Protein AF-A0A8T4PYN1-F1 (afdb_monomer)

Nearest PDB structures (foldseek):
  8dz8-assembly6_F  TM=3.708E-01  e=9.850E+00  synthetic construct

Structure (mmCIF, N/CA/C/O backbone):
data_AF-A0A8T4PYN1-F1
#
_entry.id   AF-A0A8T4PYN1-F1
#
loop_
_atom_site.group_PDB
_atom_site.id
_atom_site.type_symbol
_atom_site.label_atom_id
_atom_site.label_alt_id
_atom_site.label_comp_id
_atom_site.label_asym_id
_atom_site.label_entity_id
_atom_site.label_seq_id
_atom_site.pdbx_PDB_ins_code
_atom_site.Cartn_x
_atom_site.Cartn_y
_atom_site.Cartn_z
_atom_site.occupancy
_atom_site.B_iso_or_equiv
_atom_site.auth_seq_id
_atom_site.auth_comp_id
_atom_site.auth_asym_id
_atom_site.auth_atom_id
_atom_site.pdbx_PDB_model_num
ATOM 1 N N . MET A 1 1 ? 5.183 4.741 -18.581 1.00 74.31 1 MET A N 1
ATOM 2 C CA . MET A 1 1 ? 3.701 4.704 -18.476 1.00 74.31 1 MET A CA 1
ATOM 3 C C . MET A 1 1 ? 3.202 3.768 -17.378 1.00 74.31 1 MET A C 1
ATOM 5 O O . MET A 1 1 ? 2.544 4.255 -16.472 1.00 74.31 1 MET A O 1
ATOM 9 N N . ILE A 1 2 ? 3.530 2.469 -17.399 1.00 81.75 2 ILE A N 1
ATOM 10 C CA . ILE A 1 2 ? 3.033 1.496 -16.398 1.00 81.75 2 ILE A CA 1
ATOM 11 C C . ILE A 1 2 ? 3.449 1.859 -14.959 1.00 81.75 2 ILE A C 1
ATOM 13 O O . ILE A 1 2 ? 2.641 1.750 -14.045 1.00 81.75 2 ILE A O 1
ATOM 17 N N . ILE A 1 3 ? 4.670 2.370 -14.765 1.00 81.94 3 ILE A N 1
ATOM 18 C CA . ILE A 1 3 ? 5.185 2.786 -13.446 1.00 81.94 3 ILE A CA 1
ATOM 19 C C . ILE A 1 3 ? 4.313 3.888 -12.816 1.00 81.94 3 ILE A C 1
ATOM 21 O O . ILE A 1 3 ? 4.030 3.829 -11.624 1.00 81.94 3 ILE A O 1
ATOM 25 N N . TYR A 1 4 ? 3.797 4.834 -13.609 1.00 83.31 4 TYR A N 1
ATOM 26 C CA . TYR A 1 4 ? 2.904 5.886 -13.109 1.00 83.31 4 TYR A CA 1
ATOM 27 C C . TYR A 1 4 ? 1.526 5.362 -12.723 1.00 83.31 4 TYR A C 1
ATOM 29 O O . TYR A 1 4 ? 0.977 5.800 -11.721 1.00 83.31 4 TYR A O 1
ATOM 37 N N . LEU A 1 5 ? 0.970 4.422 -13.495 1.00 87.56 5 LEU A N 1
ATOM 38 C CA . LEU A 1 5 ? -0.299 3.778 -13.145 1.00 87.56 5 LEU A CA 1
ATOM 39 C C . LEU A 1 5 ? -0.163 3.012 -11.828 1.00 87.56 5 LEU A C 1
ATOM 41 O O . LEU A 1 5 ? -1.016 3.132 -10.955 1.00 87.56 5 LEU A O 1
ATOM 45 N N . LEU A 1 6 ? 0.943 2.283 -11.656 1.00 87.94 6 LEU A N 1
ATOM 46 C CA . LEU A 1 6 ? 1.245 1.578 -10.413 1.00 87.94 6 LEU A CA 1
ATOM 47 C C . LEU A 1 6 ? 1.453 2.543 -9.239 1.00 87.94 6 LEU A C 1
ATOM 49 O O . LEU A 1 6 ? 0.959 2.259 -8.152 1.00 87.94 6 LEU A O 1
ATOM 53 N N . GLY A 1 7 ? 2.133 3.672 -9.458 1.00 89.06 7 GLY A N 1
ATOM 54 C CA . GLY A 1 7 ? 2.324 4.714 -8.448 1.00 89.06 7 GLY A CA 1
ATOM 55 C C . GLY A 1 7 ? 1.022 5.423 -8.064 1.00 89.06 7 GLY A C 1
ATOM 56 O O . GLY A 1 7 ? 0.773 5.662 -6.887 1.00 89.06 7 GLY A O 1
ATOM 57 N N . LEU A 1 8 ? 0.148 5.700 -9.034 1.00 92.31 8 LEU A N 1
ATOM 58 C CA . LEU A 1 8 ? -1.172 6.283 -8.794 1.00 92.31 8 LEU A CA 1
ATOM 59 C C . LEU A 1 8 ? -2.072 5.327 -8.007 1.00 92.31 8 LEU A C 1
ATOM 61 O O . LEU A 1 8 ? -2.746 5.751 -7.073 1.00 92.31 8 LEU A O 1
ATOM 65 N N . LEU A 1 9 ? -2.053 4.036 -8.336 1.00 92.38 9 LEU A N 1
ATOM 66 C CA . LEU A 1 9 ? -2.783 3.025 -7.574 1.00 92.38 9 LEU A CA 1
ATOM 67 C C . LEU A 1 9 ? -2.244 2.877 -6.143 1.00 92.38 9 LEU A C 1
ATOM 69 O O . LEU A 1 9 ? -3.040 2.711 -5.221 1.00 92.38 9 LEU A O 1
ATOM 73 N N . ASP A 1 10 ? -0.931 2.991 -5.927 1.00 91.56 10 ASP A N 1
ATOM 74 C CA . ASP A 1 10 ? -0.345 2.981 -4.576 1.00 91.56 10 ASP A CA 1
ATOM 75 C C . ASP A 1 10 ? -0.763 4.219 -3.774 1.00 91.56 10 ASP A C 1
ATOM 77 O O . ASP A 1 10 ? -1.119 4.102 -2.601 1.00 91.56 10 ASP A O 1
ATOM 81 N N . LEU A 1 11 ? -0.814 5.388 -4.420 1.00 93.81 11 LEU A N 1
ATOM 82 C CA . LEU A 1 11 ? -1.309 6.621 -3.809 1.00 93.81 11 LEU A CA 1
ATOM 83 C C . LEU A 1 11 ? -2.786 6.501 -3.415 1.00 93.81 11 LEU A C 1
ATOM 85 O O . LEU A 1 11 ? -3.151 6.838 -2.290 1.00 93.81 11 LEU A O 1
ATOM 89 N N . LEU A 1 12 ? -3.632 5.993 -4.316 1.00 93.88 12 LEU A N 1
ATOM 90 C CA . LEU A 1 12 ? -5.050 5.754 -4.036 1.00 93.88 12 LEU A CA 1
ATOM 91 C C . LEU A 1 12 ? -5.239 4.737 -2.910 1.00 93.88 12 LEU A C 1
ATOM 93 O O . LEU A 1 12 ? -6.087 4.940 -2.045 1.00 93.88 12 LEU A O 1
ATOM 97 N N . THR A 1 13 ? -4.413 3.690 -2.876 1.00 93.62 13 THR A N 1
ATOM 98 C CA . THR A 1 13 ? -4.410 2.702 -1.791 1.00 93.62 13 THR A CA 1
ATOM 99 C C . THR A 1 13 ? -4.052 3.372 -0.462 1.00 93.62 13 THR A C 1
ATOM 101 O O . THR A 1 13 ? -4.752 3.183 0.528 1.00 93.62 13 THR A O 1
ATOM 104 N N . ALA A 1 14 ? -3.029 4.230 -0.429 1.00 94.06 14 ALA A N 1
ATOM 105 C CA . ALA A 1 14 ? -2.654 4.957 0.782 1.00 94.06 14 ALA A CA 1
ATOM 106 C C . ALA A 1 14 ? -3.760 5.903 1.275 1.00 94.06 14 ALA A C 1
ATOM 108 O O . ALA A 1 14 ? -4.062 5.948 2.468 1.00 94.06 14 ALA A O 1
ATOM 109 N N . ILE A 1 15 ? -4.388 6.640 0.355 1.00 93.12 15 ILE A N 1
ATOM 110 C CA . ILE A 1 15 ? -5.508 7.534 0.667 1.00 93.12 15 ILE A CA 1
ATOM 111 C C . ILE A 1 15 ? -6.694 6.723 1.193 1.00 93.12 15 ILE A C 1
ATOM 113 O O . ILE A 1 15 ? -7.266 7.082 2.219 1.00 93.12 15 ILE A O 1
ATOM 117 N N . SER A 1 16 ? -7.033 5.610 0.540 1.00 93.94 16 SER A N 1
ATOM 118 C CA . SER A 1 16 ? -8.111 4.712 0.964 1.00 93.94 16 SER A CA 1
ATOM 119 C C . SER A 1 16 ? -7.856 4.157 2.371 1.00 93.94 16 SER A C 1
ATOM 121 O O . SER A 1 16 ? -8.756 4.188 3.207 1.00 93.94 16 SER A O 1
ATOM 123 N N . LEU A 1 17 ? -6.614 3.770 2.689 1.00 93.06 17 LEU A N 1
ATOM 124 C CA . LEU A 1 17 ? -6.228 3.307 4.026 1.00 93.06 17 LEU A CA 1
ATOM 125 C C . LEU A 1 17 ? -6.431 4.387 5.104 1.00 93.06 17 LEU A C 1
ATOM 127 O O . LEU A 1 17 ? -6.882 4.089 6.210 1.00 93.06 17 LEU A O 1
ATOM 131 N N . ILE A 1 18 ? -6.133 5.652 4.788 1.00 92.44 18 ILE A N 1
ATOM 132 C CA . ILE A 1 18 ? -6.366 6.790 5.692 1.00 92.44 18 ILE A CA 1
ATOM 133 C C . I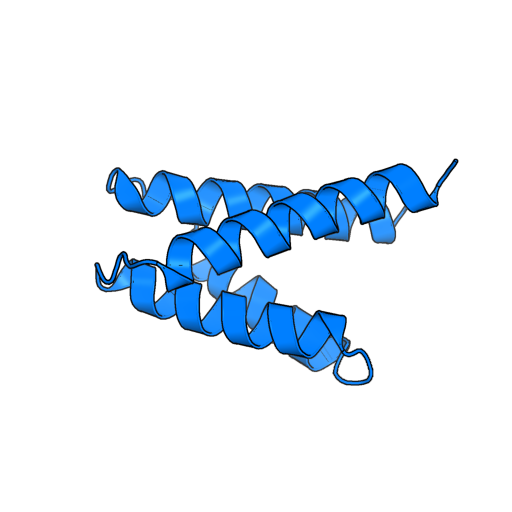LE A 1 18 ? -7.867 7.071 5.845 1.00 92.44 18 ILE A C 1
ATOM 135 O O . ILE A 1 18 ? -8.343 7.278 6.963 1.00 92.44 18 ILE A O 1
ATOM 139 N N . LEU A 1 19 ? -8.617 7.066 4.739 1.00 92.12 19 LEU A N 1
ATOM 140 C CA . LEU A 1 19 ? -10.065 7.298 4.721 1.00 92.12 19 LEU A CA 1
ATOM 141 C C . LEU A 1 19 ? -10.836 6.240 5.513 1.00 92.12 19 LEU A C 1
ATOM 143 O O . LEU A 1 19 ? -11.817 6.568 6.183 1.00 92.12 19 LEU A O 1
ATOM 147 N N . LEU A 1 20 ? -10.334 5.007 5.533 1.00 91.56 20 LEU A N 1
ATOM 148 C CA . LEU A 1 20 ? -10.894 3.910 6.310 1.00 91.56 20 LEU A CA 1
ATOM 149 C C . LEU A 1 20 ? -11.054 4.252 7.797 1.00 91.56 20 LEU A C 1
ATOM 151 O O . LEU A 1 20 ? -12.022 3.844 8.437 1.00 91.56 20 LEU A O 1
ATOM 155 N N . ARG A 1 21 ? -10.144 5.068 8.345 1.00 89.00 21 ARG A N 1
ATOM 156 C CA . ARG A 1 21 ? -10.198 5.536 9.739 1.00 89.00 21 ARG A CA 1
ATOM 157 C C . ARG A 1 21 ? -11.432 6.389 10.027 1.00 89.00 21 ARG A C 1
ATOM 159 O O . ARG A 1 21 ? -11.935 6.398 11.148 1.00 89.00 21 ARG A O 1
ATOM 166 N N . PHE A 1 22 ? -11.930 7.089 9.016 1.00 90.31 22 PHE A N 1
ATOM 167 C CA . PHE A 1 22 ? -13.146 7.893 9.087 1.00 90.31 22 PHE A CA 1
ATOM 168 C C . PHE A 1 22 ? -14.402 7.079 8.748 1.00 90.31 22 PHE A C 1
ATOM 170 O O . PHE A 1 22 ? -15.461 7.662 8.538 1.00 90.31 22 PHE A O 1
ATOM 177 N N . LYS A 1 23 ? -14.296 5.739 8.717 1.00 86.81 23 LYS A N 1
ATOM 178 C CA . LYS A 1 23 ? -15.358 4.806 8.310 1.00 86.81 23 LYS A CA 1
ATOM 179 C C . LYS A 1 23 ? -15.831 5.025 6.871 1.00 86.81 23 LYS A C 1
ATOM 181 O O . LYS A 1 23 ? -16.987 4.772 6.552 1.00 86.81 23 LYS A O 1
ATOM 186 N N . VAL A 1 24 ? -14.931 5.505 6.016 1.00 88.19 24 VAL A N 1
ATOM 187 C CA . VAL A 1 24 ? -15.156 5.636 4.578 1.00 88.19 24 VAL A CA 1
ATOM 188 C C . VAL A 1 24 ? -14.464 4.458 3.901 1.00 88.19 24 VAL A C 1
ATOM 190 O O . VAL A 1 24 ? -13.242 4.428 3.787 1.00 88.19 24 VAL A O 1
ATOM 193 N N . ASP A 1 25 ? -15.244 3.469 3.484 1.00 84.81 25 ASP A N 1
ATOM 194 C CA . ASP A 1 25 ? -14.791 2.147 3.038 1.00 84.81 25 ASP A CA 1
ATOM 195 C C . ASP A 1 25 ? -14.853 1.945 1.513 1.00 84.81 25 ASP A C 1
ATOM 197 O O . ASP A 1 25 ? -14.767 0.817 1.016 1.00 84.81 25 ASP A O 1
ATOM 201 N N . PHE A 1 26 ? -14.928 3.035 0.739 1.00 79.62 26 PHE A N 1
ATOM 202 C CA . PHE A 1 26 ? -14.987 2.976 -0.724 1.00 79.62 26 PHE A CA 1
ATOM 203 C C . PHE A 1 26 ? -13.838 2.154 -1.319 1.00 79.62 26 PHE A C 1
ATOM 205 O O . PHE A 1 26 ? -12.667 2.533 -1.240 1.00 79.62 26 PHE A O 1
ATOM 212 N N . PHE A 1 27 ? -14.203 1.035 -1.955 1.00 86.19 27 PHE A N 1
ATOM 213 C CA . PHE A 1 27 ? -13.297 0.120 -2.659 1.00 86.19 27 PHE A CA 1
ATOM 214 C C . PHE A 1 27 ? -12.116 -0.392 -1.815 1.00 86.19 27 PHE A C 1
ATOM 216 O O . PHE A 1 27 ? -11.122 -0.870 -2.355 1.00 86.19 27 PHE A O 1
ATOM 223 N N . ALA A 1 28 ? -12.220 -0.344 -0.488 1.00 86.75 28 ALA A N 1
ATOM 224 C CA . ALA A 1 28 ? -11.119 -0.670 0.408 1.00 86.75 28 ALA A CA 1
ATOM 225 C C . ALA A 1 28 ? -10.650 -2.131 0.286 1.00 86.75 28 ALA A C 1
ATOM 227 O O . ALA A 1 28 ? -9.452 -2.401 0.219 1.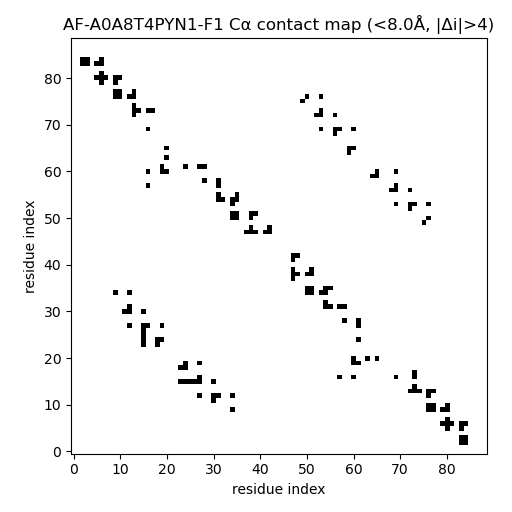00 86.75 28 ALA A O 1
ATOM 228 N N . LEU A 1 29 ? -11.590 -3.075 0.154 1.00 88.44 29 LEU A N 1
ATOM 229 C CA . LEU A 1 29 ? -11.276 -4.483 -0.119 1.00 88.44 29 LEU A CA 1
ATOM 230 C C . LEU A 1 29 ? -10.557 -4.653 -1.469 1.00 88.44 29 LEU A C 1
ATOM 232 O O . LEU A 1 29 ? -9.609 -5.427 -1.574 1.00 88.44 29 LEU A O 1
ATOM 236 N N . PHE A 1 30 ? -10.989 -3.912 -2.494 1.00 92.94 30 PHE A N 1
ATOM 237 C CA . PHE A 1 30 ? -10.366 -3.945 -3.816 1.00 92.94 30 PHE A CA 1
ATOM 238 C C . PHE A 1 30 ? -8.912 -3.466 -3.749 1.00 92.94 30 PHE A C 1
ATOM 240 O O . PHE A 1 30 ? -8.031 -4.149 -4.266 1.00 92.94 30 PHE A O 1
ATOM 247 N N . PHE A 1 31 ? -8.642 -2.353 -3.061 1.00 94.06 31 PHE A N 1
ATOM 248 C CA . PHE A 1 31 ? -7.282 -1.837 -2.893 1.00 94.06 31 PHE A CA 1
ATOM 249 C C . PHE A 1 31 ? -6.393 -2.761 -2.053 1.00 94.06 31 PHE A C 1
ATOM 251 O O . PHE A 1 31 ? -5.236 -2.982 -2.414 1.00 94.06 31 PHE A O 1
ATOM 258 N N . ALA A 1 32 ? -6.932 -3.363 -0.990 1.00 91.88 32 ALA A N 1
ATOM 259 C CA . ALA A 1 32 ? -6.207 -4.346 -0.189 1.00 91.88 32 ALA A CA 1
ATOM 260 C C . ALA A 1 32 ? -5.809 -5.579 -1.023 1.00 91.88 32 ALA A C 1
ATOM 262 O O . ALA A 1 32 ? -4.644 -5.977 -1.030 1.00 91.88 32 ALA A O 1
ATOM 263 N N . LEU A 1 33 ? -6.752 -6.149 -1.782 1.00 92.62 33 LEU A N 1
ATOM 264 C CA . LEU A 1 33 ? -6.489 -7.289 -2.665 1.00 92.62 33 LEU A CA 1
ATOM 265 C C . LEU A 1 33 ? -5.518 -6.930 -3.792 1.00 92.62 33 LEU A C 1
ATOM 267 O O . LEU A 1 33 ? -4.593 -7.693 -4.062 1.00 92.62 33 LEU A O 1
ATOM 271 N N . TYR A 1 34 ? -5.689 -5.764 -4.419 1.00 94.00 34 TYR A N 1
ATOM 272 C CA . TYR A 1 34 ? -4.766 -5.247 -5.429 1.00 94.00 34 TYR A CA 1
ATOM 273 C C . TYR A 1 34 ? -3.329 -5.205 -4.898 1.00 94.00 34 TYR A C 1
ATOM 275 O O . TYR A 1 34 ? -2.420 -5.706 -5.561 1.00 94.00 34 TYR A O 1
ATOM 283 N N . LEU A 1 35 ? -3.121 -4.663 -3.694 1.00 93.25 35 LEU A N 1
ATOM 284 C CA . LEU A 1 35 ? -1.789 -4.521 -3.112 1.00 93.25 35 LEU A CA 1
ATOM 285 C C . LEU A 1 35 ? -1.144 -5.890 -2.813 1.00 93.25 35 LEU A C 1
ATOM 287 O O . LEU A 1 35 ? 0.053 -6.089 -3.040 1.00 93.25 35 LEU A O 1
ATOM 291 N N . ILE A 1 36 ? -1.941 -6.870 -2.377 1.00 93.69 36 ILE A N 1
ATOM 292 C CA . ILE A 1 36 ? -1.483 -8.251 -2.149 1.00 93.69 36 ILE A CA 1
ATOM 293 C C . ILE A 1 36 ? -1.121 -8.935 -3.471 1.00 93.69 36 ILE A C 1
ATOM 295 O O . ILE A 1 36 ? -0.041 -9.502 -3.602 1.00 93.69 36 ILE A O 1
ATOM 299 N N . ILE A 1 37 ? -1.975 -8.844 -4.490 1.00 93.62 37 ILE A N 1
ATOM 300 C CA . ILE A 1 37 ? -1.690 -9.435 -5.805 1.00 93.62 37 ILE A CA 1
ATOM 301 C C . ILE A 1 37 ? -0.429 -8.803 -6.403 1.00 93.62 37 ILE A C 1
ATOM 303 O O . ILE A 1 37 ? 0.467 -9.507 -6.868 1.00 93.62 37 ILE A O 1
ATOM 307 N N . LYS A 1 38 ? -0.317 -7.474 -6.341 1.00 90.56 38 LYS A N 1
ATOM 308 C CA . LYS A 1 38 ? 0.852 -6.742 -6.829 1.00 90.56 38 LYS A CA 1
ATOM 309 C C . LYS A 1 38 ? 2.128 -7.155 -6.101 1.00 90.56 38 LYS A C 1
ATOM 311 O O . LYS A 1 38 ? 3.142 -7.395 -6.753 1.00 90.56 38 LYS A O 1
ATOM 316 N N . SER A 1 39 ? 2.102 -7.253 -4.776 1.00 91.44 39 SER A N 1
ATOM 317 C CA . SER A 1 39 ? 3.288 -7.657 -4.014 1.00 91.44 39 SER A CA 1
ATOM 318 C C . SER A 1 39 ? 3.754 -9.072 -4.368 1.00 91.44 39 SER A C 1
ATOM 320 O O . SER A 1 39 ? 4.957 -9.295 -4.497 1.00 91.44 39 SER A O 1
ATOM 322 N N . VAL A 1 40 ? 2.831 -9.998 -4.640 1.00 91.31 40 VAL A N 1
ATOM 323 C CA . VAL A 1 40 ? 3.168 -11.345 -5.131 1.00 91.31 40 VAL A CA 1
ATOM 324 C C . VAL A 1 40 ? 3.784 -11.304 -6.536 1.00 91.31 40 VAL A C 1
ATOM 326 O O . VAL A 1 40 ? 4.779 -11.984 -6.785 1.00 91.31 40 VAL A O 1
ATOM 329 N N . LEU A 1 41 ? 3.265 -10.473 -7.447 1.00 90.00 41 LEU A N 1
ATOM 330 C CA . LEU A 1 41 ? 3.818 -10.331 -8.804 1.00 90.00 41 LEU A CA 1
ATOM 331 C C . LEU A 1 41 ? 5.262 -9.797 -8.813 1.00 90.00 41 LEU A C 1
ATOM 333 O O . LEU A 1 41 ? 6.046 -10.155 -9.691 1.00 90.00 41 LEU A O 1
ATOM 337 N N . PHE A 1 42 ? 5.629 -8.968 -7.832 1.00 88.75 42 PHE A N 1
ATOM 338 C CA . PHE A 1 42 ? 6.943 -8.319 -7.751 1.00 88.75 42 PHE A CA 1
ATOM 339 C C . PHE A 1 42 ? 7.849 -8.862 -6.635 1.00 88.75 42 PHE A C 1
ATOM 341 O O . PHE A 1 42 ? 8.815 -8.190 -6.274 1.00 88.75 42 PHE A O 1
ATOM 348 N N . ILE A 1 43 ? 7.598 -10.087 -6.144 1.00 85.06 43 ILE A N 1
ATOM 349 C CA . ILE A 1 43 ? 8.159 -10.659 -4.898 1.00 85.06 43 ILE A CA 1
ATOM 350 C C . ILE A 1 43 ? 9.691 -10.625 -4.759 1.00 85.06 43 ILE A C 1
ATOM 352 O O . ILE A 1 43 ? 10.224 -10.734 -3.659 1.00 85.06 43 ILE A O 1
ATOM 356 N N . LYS A 1 44 ? 10.421 -10.454 -5.866 1.00 83.19 44 LYS A N 1
ATOM 357 C CA . LYS A 1 44 ? 11.889 -10.358 -5.888 1.00 83.19 44 LYS A CA 1
ATOM 358 C C . LYS A 1 44 ? 12.434 -9.051 -5.295 1.00 83.19 44 LYS A C 1
ATOM 360 O O . LYS A 1 44 ? 13.643 -8.936 -5.127 1.00 83.19 44 LYS A O 1
ATOM 365 N N . SER A 1 45 ? 11.585 -8.062 -5.010 1.00 87.12 45 SER A N 1
ATOM 366 C CA . SER A 1 45 ? 12.012 -6.763 -4.478 1.00 87.12 45 SER A CA 1
ATOM 367 C C . SER A 1 45 ? 11.770 -6.644 -2.970 1.00 87.12 45 SER A C 1
ATOM 369 O O . SER A 1 45 ? 10.754 -7.091 -2.446 1.00 87.12 45 SER A O 1
ATOM 371 N N . LEU A 1 46 ? 12.661 -5.962 -2.243 1.00 87.31 46 LEU A N 1
ATOM 372 C CA . LEU A 1 46 ? 12.381 -5.612 -0.841 1.00 87.31 46 LEU A CA 1
ATOM 373 C C . LEU A 1 46 ? 11.115 -4.749 -0.731 1.00 87.31 46 LEU A C 1
ATOM 375 O O . LEU A 1 46 ? 10.317 -4.925 0.185 1.00 87.31 46 LEU A O 1
ATOM 379 N N . ALA A 1 47 ? 10.882 -3.877 -1.715 1.00 88.19 47 ALA A N 1
ATOM 380 C CA . ALA A 1 47 ? 9.704 -3.024 -1.753 1.00 88.19 47 ALA A CA 1
ATOM 381 C C . ALA A 1 47 ? 8.387 -3.818 -1.814 1.00 88.19 47 ALA A C 1
ATOM 383 O O . ALA A 1 47 ? 7.409 -3.403 -1.202 1.00 88.19 47 ALA A O 1
ATOM 384 N N . SER A 1 48 ? 8.343 -4.963 -2.505 1.00 89.50 48 SER A N 1
ATOM 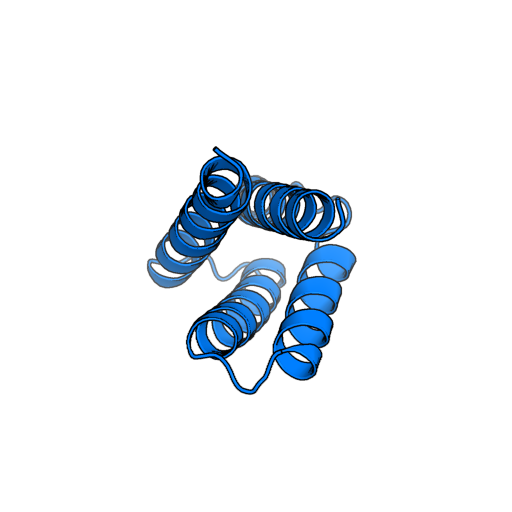385 C CA . SER A 1 48 ? 7.141 -5.808 -2.539 1.00 89.50 48 SER A CA 1
ATOM 386 C C . SER A 1 48 ? 6.857 -6.502 -1.210 1.00 89.50 48 SER A C 1
ATOM 388 O O . SER A 1 48 ?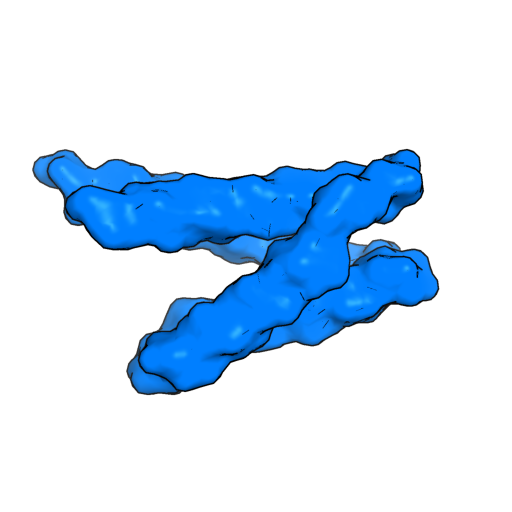 5.700 -6.766 -0.912 1.00 89.50 48 SER A O 1
ATOM 390 N N . VAL A 1 49 ? 7.877 -6.772 -0.389 1.00 91.62 49 VAL A N 1
ATOM 391 C CA . VAL A 1 49 ? 7.662 -7.338 0.953 1.00 91.62 49 VAL A CA 1
ATOM 392 C C . VAL A 1 49 ? 6.933 -6.325 1.837 1.00 91.62 49 VAL A C 1
ATOM 394 O O . VAL A 1 49 ? 5.948 -6.667 2.487 1.00 91.62 49 VAL A O 1
ATOM 397 N N . PHE A 1 50 ? 7.357 -5.059 1.807 1.00 92.56 50 PHE A N 1
ATOM 398 C CA . PHE A 1 50 ? 6.667 -3.985 2.527 1.00 92.56 50 PHE A CA 1
ATOM 399 C C . PHE A 1 50 ? 5.262 -3.706 1.983 1.00 92.56 50 PHE A C 1
ATOM 401 O O . PHE A 1 50 ? 4.360 -3.412 2.767 1.00 92.56 50 PHE A O 1
ATOM 408 N N . ASP A 1 51 ? 5.037 -3.848 0.675 1.00 92.25 51 ASP A N 1
ATOM 409 C CA . ASP A 1 51 ? 3.688 -3.784 0.100 1.00 92.25 51 ASP A CA 1
ATOM 410 C C . ASP A 1 51 ? 2.803 -4.930 0.605 1.00 92.25 51 ASP A C 1
ATOM 412 O O . ASP A 1 51 ? 1.660 -4.693 0.978 1.00 92.25 51 ASP A O 1
ATOM 416 N N . LEU A 1 52 ? 3.322 -6.160 0.675 1.00 94.12 52 LEU A N 1
ATOM 417 C CA . LEU A 1 52 ? 2.571 -7.303 1.200 1.00 94.12 52 LEU A CA 1
ATOM 418 C C . LEU A 1 52 ? 2.165 -7.064 2.660 1.00 94.12 52 LEU A C 1
ATOM 420 O O . LEU A 1 52 ? 1.003 -7.248 3.021 1.00 94.12 52 LEU A O 1
ATOM 424 N N . ILE A 1 53 ? 3.108 -6.592 3.484 1.00 93.94 53 ILE A N 1
ATOM 425 C CA . ILE A 1 53 ? 2.846 -6.213 4.879 1.00 93.94 53 ILE A CA 1
ATOM 426 C C . ILE A 1 53 ? 1.787 -5.110 4.933 1.00 93.94 53 ILE A C 1
ATOM 428 O O . ILE A 1 53 ? 0.826 -5.221 5.690 1.00 93.94 53 ILE A O 1
ATOM 432 N N . SER A 1 54 ? 1.917 -4.077 4.100 1.00 94.06 54 SER A N 1
ATOM 433 C CA . SER A 1 54 ? 0.945 -2.982 4.024 1.00 94.06 54 SER A CA 1
ATOM 434 C C . SER A 1 54 ? -0.445 -3.482 3.617 1.00 94.06 54 SER A C 1
ATOM 436 O O . SER A 1 54 ? -1.439 -2.977 4.125 1.00 94.06 54 SER A O 1
ATOM 438 N N . GLY A 1 55 ? -0.534 -4.513 2.772 1.00 93.69 55 GLY A N 1
ATOM 439 C CA . GLY A 1 55 ? -1.794 -5.126 2.346 1.00 93.69 55 GLY A CA 1
ATOM 440 C C . GLY A 1 55 ? -2.464 -5.907 3.471 1.00 93.69 55 GLY A C 1
ATOM 441 O O . GLY A 1 55 ? -3.668 -5.77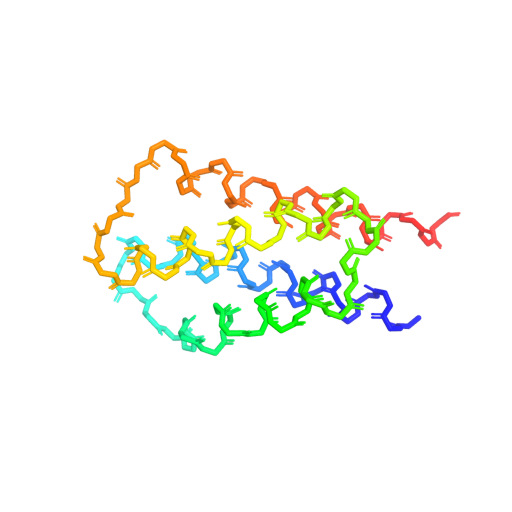8 3.683 1.00 93.69 55 GLY A O 1
ATOM 442 N N . ILE A 1 56 ? -1.680 -6.643 4.261 1.00 93.62 56 ILE A N 1
ATOM 443 C CA . ILE A 1 56 ? -2.165 -7.316 5.476 1.00 93.62 56 ILE A CA 1
ATOM 444 C C . ILE A 1 56 ? -2.651 -6.282 6.499 1.00 93.62 56 ILE A C 1
ATOM 446 O O . ILE A 1 56 ? -3.730 -6.428 7.069 1.00 93.62 56 ILE A O 1
ATOM 450 N N . VAL A 1 57 ? -1.886 -5.207 6.703 1.00 94.19 57 VAL A N 1
ATOM 451 C CA . VAL A 1 57 ? -2.262 -4.096 7.589 1.00 94.19 57 VAL A CA 1
ATOM 452 C C . VAL A 1 57 ? -3.540 -3.411 7.104 1.00 94.19 57 VAL A C 1
ATOM 454 O O . VAL A 1 57 ? -4.387 -3.066 7.922 1.00 94.19 57 VAL A O 1
ATOM 457 N N . PHE A 1 58 ? -3.724 -3.276 5.789 1.00 93.81 58 PHE A N 1
ATOM 458 C CA . PHE A 1 58 ? -4.966 -2.782 5.202 1.00 93.81 58 PHE A CA 1
ATOM 459 C C . PHE A 1 58 ? -6.144 -3.690 5.575 1.00 93.81 58 PHE A C 1
ATOM 461 O O . PHE A 1 58 ? -7.162 -3.212 6.074 1.00 93.81 58 PHE A O 1
ATOM 468 N N . ILE A 1 59 ? -6.002 -5.008 5.413 1.00 93.38 59 ILE A N 1
ATOM 469 C CA . ILE A 1 59 ? -7.046 -5.960 5.814 1.00 93.38 59 ILE A CA 1
ATOM 470 C C . ILE A 1 59 ? -7.367 -5.826 7.307 1.00 93.38 59 ILE A C 1
ATOM 472 O O . ILE A 1 59 ? -8.535 -5.811 7.676 1.00 93.38 59 ILE A O 1
ATOM 476 N N . LEU A 1 60 ? -6.367 -5.672 8.175 1.00 93.00 60 LEU A N 1
ATOM 477 C CA . LEU A 1 60 ? -6.608 -5.441 9.604 1.00 93.00 60 LEU A CA 1
ATOM 478 C C . LEU A 1 60 ? -7.357 -4.124 9.858 1.00 93.00 60 LEU A C 1
ATOM 480 O O . LEU A 1 60 ? -8.271 -4.086 10.683 1.00 93.00 60 LEU A O 1
ATOM 484 N N . ALA A 1 61 ? -7.032 -3.067 9.116 1.00 92.50 61 ALA A N 1
ATOM 485 C CA . ALA A 1 61 ? -7.732 -1.792 9.206 1.00 92.50 61 ALA A CA 1
ATOM 486 C C . ALA A 1 61 ? -9.219 -1.918 8.819 1.00 92.50 61 ALA A C 1
ATOM 488 O O . ALA A 1 61 ? -10.056 -1.267 9.444 1.00 92.50 61 ALA A O 1
ATOM 489 N N . LEU A 1 62 ? -9.577 -2.795 7.866 1.00 91.62 62 LEU A N 1
ATOM 490 C CA . LEU A 1 62 ? -10.980 -3.087 7.512 1.00 91.62 62 LEU A CA 1
ATOM 491 C C . LEU A 1 62 ? -11.784 -3.645 8.690 1.00 91.62 62 LEU A C 1
ATOM 493 O O . LEU A 1 62 ? -12.968 -3.351 8.817 1.00 91.62 62 LEU A O 1
ATOM 497 N N . TYR A 1 63 ? -11.139 -4.396 9.582 1.00 91.81 63 TYR A N 1
ATOM 498 C CA . TYR A 1 63 ? -11.757 -4.896 10.813 1.00 91.81 63 TYR A CA 1
ATOM 499 C C . TYR A 1 63 ? -11.712 -3.884 11.971 1.00 91.81 63 TYR A C 1
ATOM 501 O O . TYR A 1 63 ? -12.055 -4.220 13.102 1.00 91.81 63 TYR A O 1
ATOM 509 N N . GLY A 1 64 ? -11.304 -2.639 11.711 1.00 90.44 64 GLY A N 1
ATOM 510 C CA . GLY A 1 64 ? -11.272 -1.560 12.696 1.00 90.44 64 GLY A CA 1
ATOM 511 C C . GLY A 1 64 ? -9.973 -1.456 13.499 1.00 90.44 64 GLY A C 1
ATOM 512 O O . GLY A 1 64 ? -9.894 -0.641 14.421 1.00 90.44 64 GLY A O 1
ATOM 513 N N . TYR A 1 65 ? -8.939 -2.233 13.164 1.00 90.88 65 TYR A N 1
ATOM 514 C CA . TYR A 1 65 ? -7.642 -2.149 13.835 1.00 90.88 65 TYR A CA 1
ATOM 515 C C . TYR A 1 65 ? -6.803 -1.003 13.260 1.00 90.88 65 TYR A C 1
ATOM 517 O O . TYR A 1 65 ? -6.061 -1.168 12.294 1.00 90.88 65 TYR A O 1
ATOM 525 N N . PHE A 1 66 ? -6.890 0.165 13.895 1.00 90.69 66 PHE A N 1
ATOM 526 C CA . PHE A 1 66 ? -6.073 1.336 13.570 1.00 90.69 66 PHE A CA 1
ATOM 527 C C . PHE A 1 66 ? -5.016 1.556 14.656 1.00 90.69 66 PHE A C 1
ATOM 529 O O . PHE A 1 66 ? -5.335 1.947 15.777 1.00 90.69 66 PHE A O 1
ATOM 536 N N . GLY A 1 67 ? -3.748 1.308 14.330 1.00 89.81 67 GLY A N 1
ATOM 537 C CA . GLY A 1 67 ? -2.618 1.420 15.260 1.00 89.81 67 GLY A CA 1
ATOM 538 C C . GLY A 1 67 ? -1.424 2.157 14.655 1.00 89.81 67 GLY A C 1
ATOM 539 O O . GLY A 1 67 ? -1.484 2.656 13.533 1.00 89.81 67 GLY A O 1
ATOM 540 N N . ILE A 1 68 ? -0.292 2.193 15.365 1.00 91.25 68 ILE A N 1
ATOM 541 C CA . ILE A 1 68 ? 0.944 2.817 14.848 1.00 91.25 68 ILE A CA 1
ATOM 542 C C . ILE A 1 68 ? 1.351 2.219 13.485 1.00 91.25 68 ILE A C 1
ATOM 544 O O . ILE A 1 68 ? 1.785 2.930 12.584 1.00 91.25 68 ILE A O 1
ATOM 548 N N . ILE A 1 69 ? 1.098 0.920 13.302 1.00 91.00 69 ILE A N 1
ATOM 549 C CA . ILE A 1 69 ? 1.440 0.162 12.095 1.00 91.00 69 ILE A CA 1
ATOM 550 C C . ILE A 1 69 ? 0.641 0.650 10.876 1.00 91.00 69 ILE A C 1
ATOM 552 O O . ILE A 1 69 ? 1.208 0.751 9.791 1.00 91.00 69 ILE A O 1
ATOM 556 N N . THR A 1 70 ? -0.633 1.034 11.039 1.00 92.31 70 THR A N 1
ATOM 557 C CA . THR A 1 70 ? -1.426 1.593 9.926 1.00 92.31 70 THR A CA 1
ATOM 558 C C . THR A 1 70 ? -0.851 2.914 9.419 1.00 92.31 70 THR A C 1
ATOM 560 O O . THR A 1 70 ? -0.835 3.138 8.215 1.00 92.31 70 THR A O 1
ATOM 563 N N . TYR A 1 71 ? -0.292 3.757 10.297 1.00 91.12 71 TYR A N 1
ATOM 564 C CA . TYR A 1 71 ? 0.373 4.992 9.864 1.00 91.12 71 TYR A CA 1
ATOM 565 C C . TYR A 1 71 ? 1.665 4.711 9.106 1.00 91.12 71 TYR A C 1
ATOM 567 O O . TYR A 1 7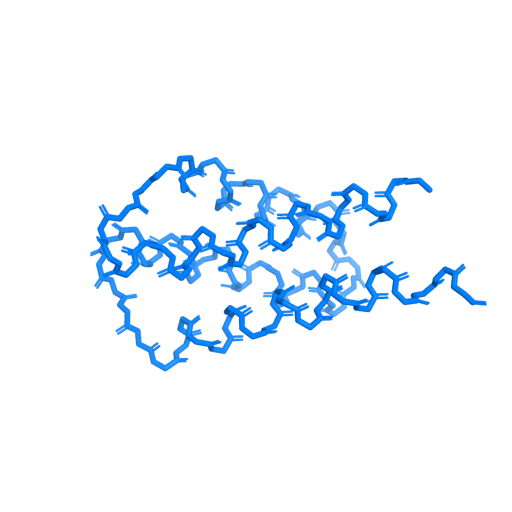1 ? 1.913 5.332 8.077 1.00 91.12 71 TYR A O 1
ATOM 575 N N . ILE A 1 72 ? 2.468 3.761 9.592 1.00 93.88 72 ILE A N 1
ATOM 576 C CA . ILE A 1 72 ? 3.710 3.354 8.927 1.00 93.88 72 ILE A CA 1
ATOM 577 C C . ILE A 1 72 ? 3.403 2.816 7.522 1.00 93.88 72 ILE A C 1
ATOM 579 O O . ILE A 1 72 ? 4.058 3.221 6.564 1.00 93.88 72 ILE A O 1
ATOM 583 N N . ALA A 1 73 ? 2.370 1.978 7.380 1.00 93.31 73 ALA A N 1
ATOM 584 C CA . ALA A 1 73 ? 1.922 1.462 6.086 1.00 93.31 73 ALA A CA 1
ATOM 585 C C . ALA A 1 73 ? 1.442 2.581 5.144 1.00 93.31 73 ALA A C 1
ATOM 587 O O . ALA A 1 73 ? 1.854 2.631 3.985 1.00 93.31 73 ALA A O 1
ATOM 588 N N . SER A 1 74 ? 0.635 3.529 5.634 1.00 93.00 74 SER A N 1
ATOM 589 C CA . SER A 1 74 ? 0.198 4.679 4.831 1.00 93.00 74 SER A CA 1
ATOM 590 C C . SER A 1 74 ? 1.373 5.543 4.367 1.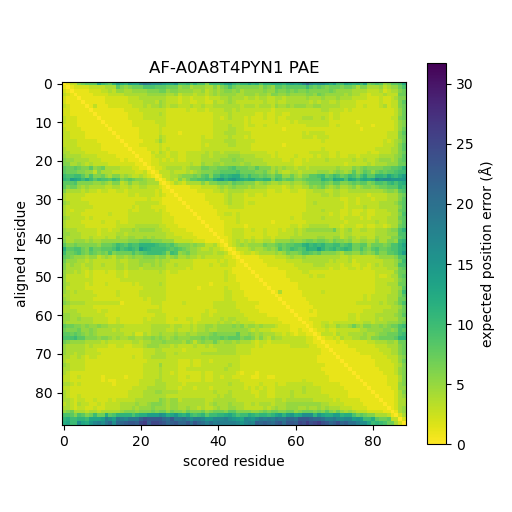00 93.00 74 SER A C 1
ATOM 592 O O . SER A 1 74 ? 1.435 5.919 3.198 1.00 93.00 74 SER A O 1
ATOM 594 N N . ILE A 1 75 ? 2.328 5.839 5.257 1.00 94.69 75 ILE A N 1
ATOM 595 C CA . ILE A 1 75 ? 3.524 6.629 4.926 1.00 94.69 75 ILE A CA 1
ATOM 596 C C . ILE A 1 75 ? 4.374 5.904 3.882 1.00 94.69 75 ILE A C 1
ATOM 598 O O . ILE A 1 75 ? 4.811 6.533 2.919 1.00 94.69 75 ILE A O 1
ATOM 602 N N . TRP A 1 76 ? 4.569 4.591 4.036 1.00 94.44 76 TRP A N 1
ATOM 603 C CA . TRP A 1 76 ? 5.292 3.763 3.072 1.00 94.44 76 TRP A CA 1
ATOM 604 C C . TRP A 1 76 ? 4.682 3.859 1.668 1.00 94.44 76 TRP A C 1
ATOM 606 O O . TRP A 1 76 ? 5.386 4.165 0.704 1.00 94.44 76 TRP A O 1
ATOM 616 N N . LEU A 1 77 ? 3.365 3.663 1.556 1.00 93.50 77 LEU A N 1
ATOM 617 C CA . LEU A 1 77 ? 2.657 3.720 0.277 1.00 93.50 77 LEU A CA 1
ATOM 618 C C . LEU A 1 77 ? 2.726 5.115 -0.364 1.00 93.50 77 LEU A C 1
ATOM 620 O O . LEU A 1 77 ? 2.949 5.222 -1.570 1.00 93.50 77 LEU A O 1
ATOM 624 N N . ILE A 1 78 ? 2.612 6.187 0.431 1.00 94.56 78 ILE A N 1
ATOM 625 C CA . ILE A 1 78 ? 2.755 7.570 -0.054 1.00 94.56 78 ILE A CA 1
ATOM 626 C C . ILE A 1 78 ? 4.175 7.825 -0.566 1.00 94.56 78 ILE A C 1
ATOM 628 O O . ILE A 1 78 ? 4.341 8.313 -1.684 1.00 94.56 78 ILE A O 1
ATOM 632 N N . GLN A 1 79 ? 5.205 7.489 0.219 1.00 94.00 79 GLN A N 1
ATOM 633 C CA . GLN A 1 79 ? 6.601 7.669 -0.192 1.00 94.00 79 GLN A CA 1
ATOM 634 C C . GLN A 1 79 ? 6.887 6.919 -1.490 1.00 94.00 79 GLN A C 1
ATOM 636 O O . GLN A 1 79 ? 7.466 7.476 -2.422 1.00 94.00 79 GLN A O 1
ATOM 641 N N . LYS A 1 80 ? 6.425 5.672 -1.586 1.00 90.06 80 LYS A N 1
ATOM 642 C CA . LYS A 1 80 ? 6.595 4.848 -2.777 1.00 90.06 80 LYS A CA 1
ATOM 643 C C . LYS A 1 80 ? 5.890 5.424 -4.003 1.00 90.06 80 LYS A C 1
ATOM 645 O O . LYS A 1 80 ? 6.470 5.433 -5.092 1.00 90.06 80 LYS A O 1
ATOM 650 N N . ALA A 1 81 ? 4.668 5.926 -3.841 1.00 91.19 81 ALA A N 1
ATOM 651 C CA . ALA A 1 81 ? 3.955 6.601 -4.915 1.00 91.19 81 ALA A CA 1
ATOM 652 C C . ALA A 1 81 ? 4.740 7.824 -5.415 1.00 91.19 81 ALA A C 1
ATOM 654 O O . ALA A 1 81 ? 4.968 7.951 -6.616 1.00 91.19 81 ALA A O 1
ATOM 655 N N . ILE A 1 82 ? 5.240 8.665 -4.502 1.00 91.75 82 ILE A N 1
ATOM 656 C CA . ILE A 1 82 ? 6.060 9.841 -4.836 1.00 91.75 82 ILE A CA 1
ATOM 657 C C . ILE A 1 82 ? 7.327 9.430 -5.598 1.00 91.75 82 ILE A C 1
ATOM 659 O O . ILE A 1 82 ? 7.607 9.990 -6.657 1.00 91.75 82 ILE A O 1
ATOM 663 N N . PHE A 1 83 ? 8.063 8.419 -5.124 1.00 89.94 83 PHE A N 1
ATOM 664 C CA . PHE A 1 83 ? 9.248 7.915 -5.827 1.00 89.94 83 PHE A CA 1
ATOM 665 C C . PHE A 1 83 ? 8.920 7.372 -7.220 1.00 89.94 83 PHE A C 1
ATOM 667 O O . PHE A 1 83 ? 9.692 7.579 -8.155 1.00 89.94 83 PHE A O 1
ATOM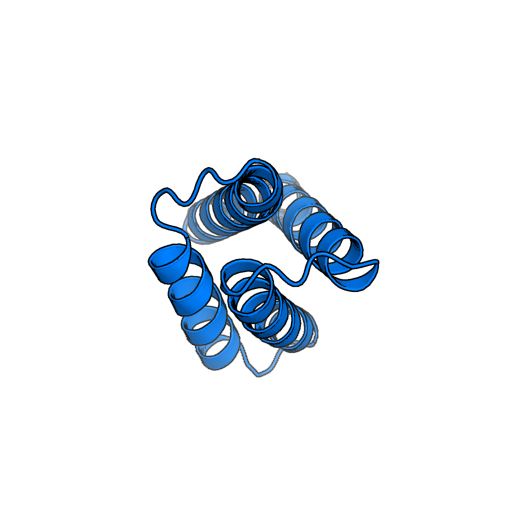 674 N N . SER A 1 84 ? 7.758 6.738 -7.390 1.00 87.31 84 SER A N 1
ATOM 675 C CA . SER A 1 84 ? 7.311 6.245 -8.696 1.00 87.31 84 SER A CA 1
ATOM 676 C C . SER A 1 84 ? 7.081 7.389 -9.690 1.00 87.31 84 SER A C 1
ATOM 678 O O . SER A 1 84 ? 7.411 7.239 -10.864 1.00 87.31 84 SER A O 1
ATOM 680 N N . PHE A 1 85 ? 6.589 8.547 -9.234 1.00 87.88 85 PHE A N 1
ATOM 681 C CA . PHE A 1 85 ? 6.463 9.747 -10.069 1.00 87.88 85 PHE A CA 1
ATOM 682 C C . PHE A 1 85 ? 7.818 10.428 -10.335 1.00 87.88 85 PHE A C 1
ATOM 684 O O . PHE A 1 85 ? 8.075 10.854 -11.462 1.00 87.88 85 PHE A O 1
ATOM 691 N N . LEU A 1 86 ? 8.699 10.490 -9.329 1.00 86.38 86 LEU A N 1
ATOM 692 C CA . LEU A 1 86 ? 10.011 11.145 -9.427 1.00 86.38 86 LEU A CA 1
ATOM 693 C C . LEU A 1 86 ? 11.029 10.381 -10.276 1.00 86.38 86 LEU A C 1
ATOM 695 O O . LEU A 1 86 ? 11.816 11.017 -10.960 1.00 86.38 86 LEU A O 1
ATOM 699 N N . SER A 1 87 ? 10.994 9.045 -10.288 1.00 74.12 87 SER A N 1
ATOM 700 C CA . SER A 1 87 ? 11.923 8.182 -11.053 1.00 74.12 87 SER A CA 1
ATOM 701 C C . SER A 1 87 ? 11.885 8.353 -12.583 1.00 74.12 87 SER A C 1
ATOM 703 O O . SER A 1 87 ? 12.495 7.575 -13.313 1.00 74.12 87 SER A O 1
ATOM 705 N N . SER A 1 88 ? 11.130 9.333 -13.073 1.00 54.12 88 SER A N 1
ATOM 706 C CA . SER A 1 88 ? 10.902 9.606 -14.488 1.00 54.12 88 SER A CA 1
ATOM 707 C C . SER A 1 88 ? 11.420 10.963 -14.975 1.00 54.12 88 SER A C 1
ATOM 709 O O . SER A 1 88 ? 11.257 11.265 -16.157 1.00 54.12 88 SER A O 1
ATOM 711 N N . PHE A 1 89 ? 12.010 11.755 -14.076 1.00 46.31 89 PHE A N 1
ATOM 712 C CA . PHE A 1 89 ? 12.855 12.907 -14.400 1.00 46.31 89 PHE A CA 1
ATOM 713 C C . PHE A 1 89 ? 14.319 12.469 -14.433 1.00 46.31 89 PHE A C 1
ATOM 715 O O . PHE A 1 89 ? 15.054 12.999 -15.293 1.00 46.31 89 PHE A O 1
#

Mean predicted aligned error: 3.75 Å

Radius of gyration: 12.2 Å; Cα contacts (8 Å, |Δi|>4): 95; chains: 1; bounding box: 28×24×34 Å

Sequence (89 aa):
MIIYLLGLLDLLTAISLILLRFKVDFFALFFALYLIIKSVLFIKSLASVFDLISGIVFILALYGYFGIITYIASIWLIQKAIFSFLSSF

pLDDT: mean 89.51, std 7.24, range [46.31, 94.69]

Secondary structure (DSSP, 8-state):
-HHHHHHHHHHHHHHHHHHHTTT--TTHHHHHHHHHHHHHHTTTSHHHHHHHHHHHHHHHHHTT--SHHHHHHHHHHHHHHHHHHHTT-

Foldseek 3Di:
DVLLVVLVLLLVLLVCLVVLLVVPNVCLVVSLVVLCVVLVVVVVDPLSVLSNQLSVVSVVSNVVDDDPSSVVSSVSSNVSSVCSVVVPD

Solvent-accessible surface area (backbone atoms only — not comparable to full-atom values): 4632 Å² total; per-residue (Å²): 113,69,56,47,55,54,17,50,51,33,35,51,37,22,50,37,58,58,38,39,78,77,74,43,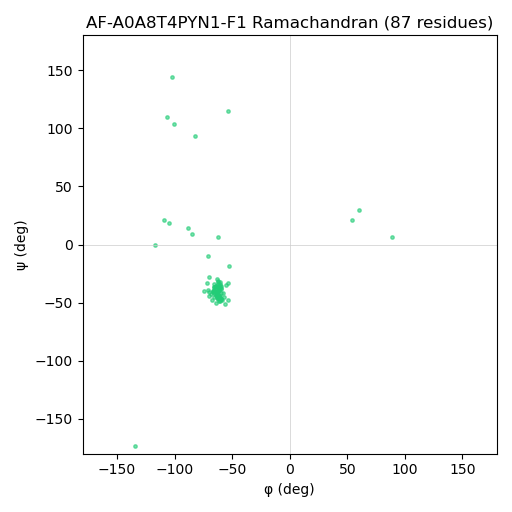63,77,62,42,70,58,42,26,50,49,35,37,55,49,14,62,77,44,57,91,36,75,67,21,52,55,36,33,52,35,16,53,44,41,54,43,39,74,75,66,52,79,52,77,64,48,52,53,36,32,51,51,30,41,53,50,17,52,49,39,60,55,78,75,117